Protein AF-A0A2K8P0E4-F1 (afdb_monomer_lite)

pLDDT: mean 95.64, std 4.33, range [70.12, 98.38]

Foldseek 3Di:
DVVLVVLVVCVVVVDQDDDDLVPDWDQWDADPNDIDGGVRVSVVSVVVSVPGD

InterPro domains:
  IPR036380 Isochorismatase-like superfamily [G3DSA:3.40.50.850] (1-50)
  IPR036380 Isochorismatase-like superfamily [SSF52499] (1-35)

Organism: NCBI:txid81459

Structure (mmCIF, N/CA/C/O backbone):
data_AF-A0A2K8P0E4-F1
#
_entry.id   AF-A0A2K8P0E4-F1
#
loop_
_atom_site.group_PDB
_atom_site.id
_atom_site.type_symbol
_atom_site.label_atom_id
_atom_site.label_alt_id
_atom_site.label_comp_id
_atom_site.label_asym_id
_atom_site.label_entity_id
_atom_site.label_seq_id
_atom_site.pdbx_PDB_ins_code
_atom_site.Cartn_x
_atom_site.Cartn_y
_atom_site.Cartn_z
_atom_site.occupancy
_atom_site.B_iso_or_equiv
_atom_site.auth_seq_id
_atom_site.auth_comp_id
_atom_site.auth_asym_id
_atom_site.auth_atom_id
_atom_site.pdbx_PDB_model_num
ATOM 1 N N . MET A 1 1 ? 6.412 2.434 -0.559 1.00 85.88 1 MET A N 1
ATOM 2 C CA . MET A 1 1 ? 5.683 3.702 -0.807 1.00 85.88 1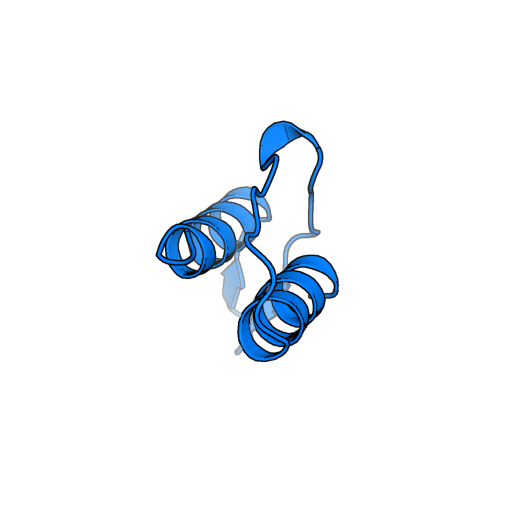 MET A CA 1
ATOM 3 C C . MET A 1 1 ? 5.284 4.268 0.554 1.00 85.88 1 MET A C 1
ATOM 5 O O . MET A 1 1 ? 4.832 3.477 1.369 1.00 85.88 1 MET A O 1
ATOM 9 N N . CYS A 1 2 ? 5.470 5.565 0.838 1.00 96.06 2 CYS A N 1
ATOM 10 C CA . CYS A 1 2 ? 5.296 6.108 2.200 1.00 96.06 2 CYS A CA 1
ATOM 11 C C . CYS A 1 2 ? 3.892 5.859 2.777 1.00 96.06 2 CYS A C 1
ATOM 13 O O . CYS A 1 2 ? 3.773 5.436 3.920 1.00 96.06 2 CYS A O 1
ATOM 15 N N . VAL A 1 3 ? 2.845 6.035 1.963 1.00 96.44 3 VAL A N 1
ATOM 16 C CA . VAL A 1 3 ? 1.447 5.803 2.368 1.00 96.44 3 VAL A CA 1
ATOM 17 C C . VAL A 1 3 ? 1.212 4.356 2.819 1.00 96.44 3 VAL A C 1
ATOM 19 O O . VAL A 1 3 ? 0.635 4.140 3.879 1.00 96.44 3 VAL A O 1
ATOM 22 N N . ASP A 1 4 ? 1.705 3.365 2.068 1.00 97.19 4 ASP A N 1
ATOM 23 C CA . ASP A 1 4 ? 1.573 1.940 2.418 1.00 97.19 4 ASP A CA 1
ATOM 24 C C . ASP A 1 4 ? 2.246 1.607 3.756 1.00 97.19 4 ASP A C 1
ATOM 26 O O . ASP A 1 4 ? 1.625 1.000 4.629 1.00 97.19 4 ASP A O 1
ATOM 30 N N . THR A 1 5 ? 3.481 2.073 3.955 1.00 97.69 5 THR A N 1
ATOM 31 C CA . THR A 1 5 ? 4.217 1.845 5.203 1.00 97.69 5 THR A CA 1
ATOM 32 C C . THR A 1 5 ? 3.532 2.518 6.392 1.00 97.69 5 THR A C 1
ATOM 34 O O . THR A 1 5 ? 3.378 1.893 7.441 1.00 97.69 5 THR A O 1
ATOM 37 N N . THR A 1 6 ? 3.078 3.765 6.239 1.00 97.00 6 THR A N 1
ATOM 38 C CA . THR A 1 6 ? 2.399 4.499 7.314 1.00 97.00 6 THR A CA 1
ATOM 39 C C . THR A 1 6 ? 1.066 3.856 7.684 1.00 97.00 6 THR A C 1
ATOM 41 O O . THR A 1 6 ? 0.820 3.657 8.868 1.00 97.00 6 THR A O 1
ATOM 44 N N . VAL A 1 7 ? 0.220 3.483 6.716 1.00 97.19 7 VAL A N 1
ATOM 45 C CA . VAL A 1 7 ? -1.076 2.841 7.007 1.00 97.19 7 VAL A CA 1
ATOM 46 C C . VAL A 1 7 ? -0.877 1.534 7.775 1.00 97.19 7 VAL A C 1
ATOM 48 O O . VAL A 1 7 ? -1.519 1.335 8.805 1.00 97.19 7 VAL A O 1
ATOM 51 N N . ARG A 1 8 ? 0.052 0.677 7.328 1.00 97.31 8 ARG A N 1
ATOM 52 C CA . ARG A 1 8 ? 0.359 -0.594 8.004 1.00 97.31 8 ARG A CA 1
ATOM 53 C C . ARG A 1 8 ? 0.883 -0.376 9.418 1.00 97.31 8 ARG A C 1
ATOM 55 O O . ARG A 1 8 ? 0.331 -0.936 10.357 1.00 97.31 8 ARG A O 1
ATOM 62 N N . SER A 1 9 ? 1.894 0.479 9.576 1.00 97.69 9 SER A N 1
ATOM 63 C CA . SER A 1 9 ? 2.507 0.728 10.884 1.00 97.69 9 SER A CA 1
ATOM 64 C C . SER A 1 9 ? 1.528 1.368 11.871 1.00 97.69 9 SER A C 1
ATOM 66 O O . SER A 1 9 ? 1.511 1.021 13.050 1.00 97.69 9 SER A O 1
ATOM 68 N N . THR A 1 10 ? 0.676 2.283 11.405 1.00 96.88 10 THR A N 1
ATOM 69 C CA . THR A 1 10 ? -0.353 2.907 12.242 1.00 96.88 10 THR A CA 1
ATOM 70 C C . THR A 1 10 ? -1.420 1.895 12.662 1.00 96.88 10 THR A C 1
ATOM 72 O O . THR A 1 10 ? -1.798 1.875 13.832 1.00 96.88 10 THR A O 1
ATOM 75 N N . TYR A 1 11 ? -1.853 1.008 11.761 1.00 97.00 11 TYR A N 1
ATOM 76 C CA . TYR A 1 11 ? -2.766 -0.080 12.118 1.00 97.00 11 TYR A CA 1
ATOM 77 C C . TYR A 1 11 ? -2.143 -1.037 13.150 1.00 97.00 11 TYR A C 1
ATOM 79 O O . TYR A 1 11 ? -2.773 -1.360 14.154 1.00 97.00 11 TYR A O 1
ATOM 87 N N . GLU A 1 12 ? -0.877 -1.428 12.970 1.00 96.56 12 GLU A N 1
ATOM 88 C CA . GLU A 1 12 ? -0.131 -2.271 13.924 1.00 96.56 12 GLU A CA 1
ATOM 89 C C . GLU A 1 12 ? 0.007 -1.631 15.314 1.00 96.56 12 GLU A C 1
ATOM 91 O O . GLU A 1 12 ? 0.072 -2.332 16.321 1.00 96.56 12 GLU A O 1
ATOM 96 N N . LYS A 1 13 ? -0.001 -0.296 15.390 1.00 97.88 13 LYS A N 1
ATOM 97 C CA . LYS A 1 13 ? -0.015 0.459 16.652 1.00 97.88 13 LYS A CA 1
ATOM 98 C C . LYS A 1 13 ? -1.405 0.542 17.306 1.00 97.88 13 LYS A C 1
ATOM 100 O O . LYS A 1 13 ? -1.535 1.181 18.345 1.00 97.88 13 LYS A O 1
ATOM 105 N N . GLY A 1 14 ? -2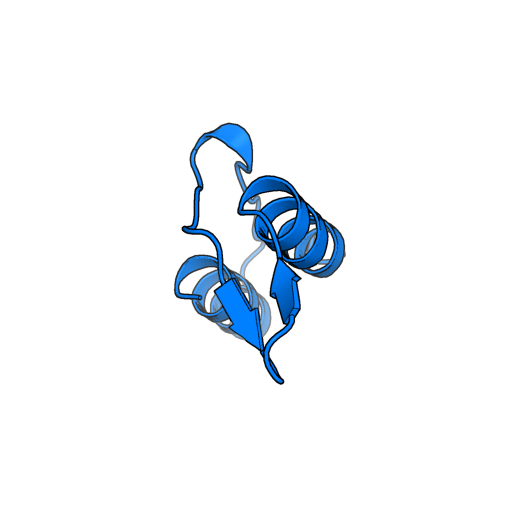.428 -0.092 16.728 1.00 97.12 14 GLY A N 1
ATOM 106 C CA . GLY A 1 14 ? -3.775 -0.196 17.300 1.00 97.12 14 GLY A CA 1
ATOM 107 C C . GLY A 1 14 ? -4.723 0.951 16.945 1.00 97.12 14 GLY A C 1
ATOM 108 O O . GLY A 1 14 ? -5.799 1.060 17.534 1.00 97.12 14 GLY A O 1
ATOM 109 N N . TYR A 1 15 ? -4.356 1.812 15.996 1.00 96.81 15 TYR A N 1
ATOM 110 C CA . TYR A 1 15 ? -5.241 2.872 15.516 1.00 96.81 15 TYR A CA 1
ATOM 111 C C . TYR A 1 15 ? -6.194 2.344 14.437 1.00 96.81 15 TYR A C 1
ATOM 113 O O . TYR A 1 15 ? -5.821 1.504 13.620 1.00 96.81 15 TYR A O 1
ATOM 121 N N . LYS A 1 16 ? -7.411 2.899 14.387 1.00 95.38 16 LYS A N 1
ATOM 122 C CA . LYS A 1 16 ? -8.310 2.741 13.232 1.00 95.38 16 LYS A CA 1
ATOM 123 C C . LYS A 1 16 ? -7.833 3.642 12.103 1.00 95.38 16 LYS A C 1
ATOM 125 O O . LYS A 1 16 ? -7.546 4.817 12.352 1.00 95.38 16 LYS A O 1
ATOM 130 N N . VAL A 1 17 ? -7.752 3.122 10.884 1.00 94.81 17 VAL A N 1
ATOM 131 C CA . VAL A 1 17 ? -7.139 3.847 9.767 1.00 94.81 17 VAL A CA 1
ATOM 132 C C . VAL A 1 17 ? -8.110 3.945 8.606 1.00 94.81 17 VAL A C 1
ATOM 134 O O . VAL A 1 17 ? -8.466 2.953 7.988 1.00 94.81 17 VAL A O 1
ATOM 137 N N . LYS A 1 18 ? -8.464 5.178 8.238 1.00 94.25 18 LYS A N 1
ATOM 138 C CA . LYS A 1 18 ? -9.203 5.460 7.007 1.00 94.25 18 LYS A CA 1
ATOM 139 C C . LYS A 1 18 ? -8.271 6.096 5.980 1.00 94.25 18 LYS A C 1
ATOM 141 O O . LYS A 1 18 ? -7.809 7.217 6.175 1.00 94.25 18 LYS A O 1
ATOM 146 N N . LEU A 1 19 ? -8.018 5.394 4.877 1.00 93.50 19 LEU A N 1
ATOM 147 C CA . LEU A 1 19 ? -7.244 5.917 3.750 1.00 93.50 19 LEU A CA 1
ATOM 148 C C . LEU A 1 19 ? -8.150 6.696 2.783 1.00 93.50 19 LEU A C 1
ATOM 150 O O . LEU A 1 19 ? -9.155 6.171 2.309 1.00 93.50 19 LEU A O 1
ATOM 154 N N . VAL A 1 20 ? -7.764 7.927 2.442 1.00 94.75 20 VAL A N 1
ATOM 155 C CA . VAL A 1 20 ? -8.408 8.726 1.384 1.00 94.75 20 VAL A CA 1
ATOM 156 C C . VAL A 1 20 ? -7.611 8.553 0.090 1.00 94.75 20 VAL A C 1
ATOM 158 O O . VAL A 1 20 ? -6.638 9.267 -0.153 1.00 94.75 20 VAL A O 1
ATOM 161 N N . ALA A 1 21 ? -7.999 7.569 -0.724 1.00 93.19 21 ALA A N 1
ATOM 162 C CA . ALA A 1 21 ? -7.262 7.179 -1.931 1.00 93.19 21 ALA A CA 1
ATOM 163 C C . ALA A 1 21 ? -7.119 8.322 -2.955 1.00 93.19 21 ALA A C 1
ATOM 165 O O . ALA A 1 21 ? -6.063 8.474 -3.560 1.00 93.19 21 ALA A O 1
ATOM 166 N N . GLU A 1 22 ? -8.145 9.165 -3.097 1.00 93.81 22 GLU A N 1
ATOM 167 C CA . GLU A 1 22 ? -8.180 10.307 -4.028 1.00 93.81 22 GLU A CA 1
ATOM 168 C C . GLU A 1 22 ? -7.160 11.408 -3.684 1.00 93.81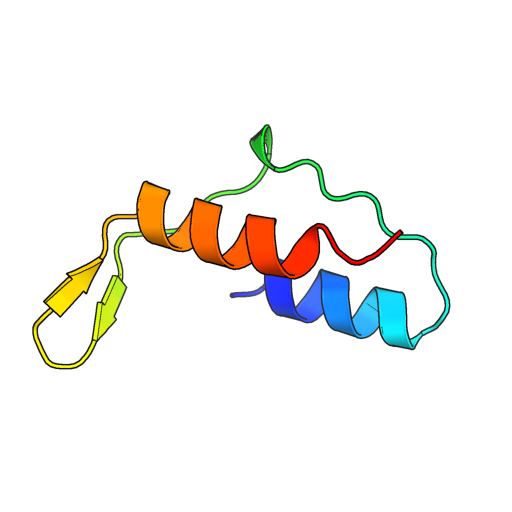 22 GLU A C 1
ATOM 170 O O . GLU A 1 22 ? -6.806 12.212 -4.542 1.00 93.81 22 GLU A O 1
ATOM 175 N N . GLY A 1 23 ? -6.657 11.433 -2.444 1.00 93.75 23 GLY A N 1
ATOM 176 C CA . GLY A 1 23 ? -5.617 12.362 -1.992 1.00 93.75 23 GLY A CA 1
ATOM 177 C C . GLY A 1 23 ? -4.193 11.812 -2.112 1.00 93.75 23 GLY A C 1
ATOM 178 O O . GLY A 1 23 ? -3.247 12.466 -1.678 1.00 93.75 23 GLY A O 1
ATOM 179 N N . CYS A 1 24 ? -4.026 10.602 -2.650 1.00 95.69 24 CYS A N 1
ATOM 180 C CA . CYS A 1 24 ? -2.746 9.909 -2.730 1.00 95.69 24 CYS A CA 1
ATOM 181 C C . CYS A 1 24 ? -2.355 9.661 -4.190 1.00 95.69 24 CYS A C 1
ATOM 183 O O . CYS A 1 24 ? -3.199 9.421 -5.051 1.00 95.69 24 CYS A O 1
ATOM 185 N N . THR A 1 25 ? -1.055 9.671 -4.480 1.00 96.44 25 THR A N 1
ATOM 186 C CA . THR A 1 25 ? -0.553 9.302 -5.805 1.00 96.44 25 THR A CA 1
ATOM 187 C C . THR A 1 25 ? 0.833 8.669 -5.735 1.00 96.44 25 THR A C 1
ATOM 189 O O . THR A 1 25 ? 1.501 8.684 -4.700 1.00 96.44 25 THR A O 1
ATOM 192 N N . THR A 1 26 ? 1.266 8.124 -6.864 1.00 97.12 26 THR A N 1
ATOM 193 C CA . THR A 1 26 ? 2.593 7.560 -7.093 1.00 97.12 26 THR A CA 1
ATOM 194 C C . THR A 1 26 ? 3.034 7.891 -8.519 1.00 97.12 26 THR A C 1
ATOM 196 O O . THR A 1 26 ? 2.260 8.408 -9.322 1.00 97.12 26 THR A O 1
ATOM 199 N N . LYS A 1 27 ? 4.288 7.588 -8.844 1.00 97.38 27 LYS A N 1
ATOM 200 C CA . LYS A 1 27 ? 4.796 7.571 -10.220 1.00 97.38 27 LYS A CA 1
ATOM 201 C C . LYS A 1 27 ? 4.679 6.172 -10.832 1.00 97.38 27 LYS A C 1
ATOM 203 O O . LYS A 1 27 ? 4.516 5.197 -10.094 1.00 97.38 27 LYS A O 1
ATOM 208 N N . ASN A 1 28 ? 4.834 6.075 -12.153 1.00 98.38 28 ASN A N 1
ATOM 209 C CA . ASN A 1 28 ? 5.081 4.795 -12.821 1.00 98.38 28 ASN A CA 1
ATOM 210 C C . ASN A 1 28 ? 6.304 4.114 -12.192 1.00 98.38 28 ASN A C 1
ATOM 212 O O . ASN A 1 28 ? 7.271 4.782 -11.801 1.00 98.38 28 ASN A O 1
ATOM 216 N N . LEU A 1 29 ? 6.252 2.791 -12.078 1.00 98.12 29 LEU A N 1
ATOM 217 C CA . LEU A 1 29 ? 7.340 1.985 -11.537 1.00 98.12 29 LEU A CA 1
ATOM 218 C C . LEU A 1 29 ? 7.827 1.007 -12.596 1.00 98.12 29 LEU A C 1
ATOM 220 O O . LEU A 1 29 ? 7.046 0.531 -13.410 1.00 98.12 29 LEU A O 1
ATOM 224 N N . THR A 1 30 ? 9.111 0.671 -12.549 1.00 98.19 30 THR A N 1
ATOM 225 C CA . THR A 1 30 ? 9.693 -0.363 -13.404 1.00 98.19 30 THR A CA 1
ATOM 226 C C . THR A 1 30 ? 10.244 -1.472 -12.526 1.00 98.19 30 THR A C 1
ATOM 228 O O . THR A 1 30 ? 10.991 -1.203 -11.584 1.00 98.19 30 THR A O 1
ATOM 231 N N . PHE A 1 31 ? 9.891 -2.716 -12.833 1.00 96.88 31 PHE A N 1
ATOM 232 C CA . PHE A 1 31 ? 10.418 -3.899 -12.163 1.00 96.88 31 PHE A CA 1
ATOM 233 C C . PHE A 1 31 ? 10.689 -4.992 -13.197 1.00 96.88 31 PHE A C 1
ATOM 235 O O . PHE A 1 31 ? 9.820 -5.293 -14.006 1.00 96.88 31 PHE A O 1
ATOM 242 N N . ASN A 1 32 ? 11.895 -5.568 -13.204 1.00 97.50 32 ASN A N 1
ATOM 243 C CA . ASN A 1 32 ? 12.322 -6.556 -14.208 1.00 97.50 32 ASN A CA 1
ATOM 244 C C . ASN A 1 32 ? 12.056 -6.110 -15.661 1.00 97.50 32 ASN A C 1
ATOM 246 O O . ASN A 1 32 ? 11.552 -6.884 -16.470 1.00 97.50 32 ASN A O 1
ATOM 250 N N . ASN A 1 33 ? 12.374 -4.849 -15.982 1.00 97.50 33 ASN A N 1
ATOM 251 C CA . ASN A 1 33 ? 12.104 -4.209 -17.280 1.00 97.50 33 ASN A CA 1
ATOM 252 C C . ASN A 1 33 ? 10.618 -4.145 -17.688 1.00 97.50 33 ASN A C 1
ATOM 254 O O . ASN A 1 33 ? 10.317 -3.804 -18.828 1.00 97.50 33 ASN A O 1
ATOM 258 N N . VAL A 1 34 ? 9.689 -4.419 -16.770 1.00 98.19 34 VAL A N 1
ATOM 259 C CA . VAL A 1 34 ? 8.253 -4.208 -16.963 1.00 98.19 34 VAL A CA 1
ATOM 260 C C . VAL A 1 34 ? 7.876 -2.882 -16.322 1.00 98.19 34 VAL A C 1
ATOM 262 O O . VAL A 1 34 ? 8.091 -2.684 -15.124 1.00 98.19 34 VAL A O 1
ATOM 265 N N . GLU A 1 35 ? 7.335 -1.963 -17.115 1.00 98.25 35 GLU A N 1
ATOM 266 C CA . GLU A 1 35 ? 6.718 -0.747 -16.594 1.00 98.25 35 GLU A CA 1
ATOM 267 C C . GLU A 1 35 ? 5.296 -1.050 -16.109 1.00 98.25 35 GLU A C 1
ATOM 269 O O . 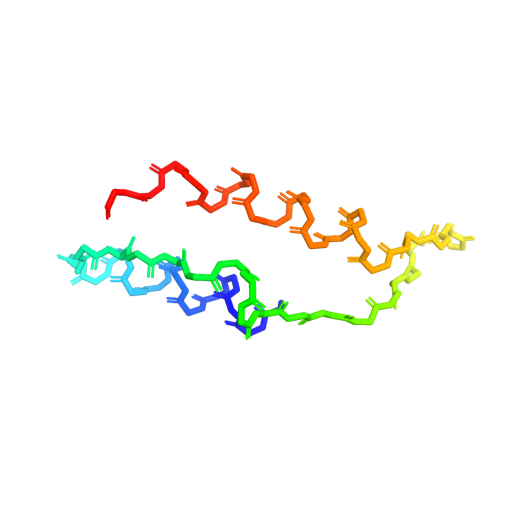GLU A 1 35 ? 4.508 -1.682 -16.807 1.00 98.25 35 GLU A O 1
ATOM 274 N N . VAL A 1 36 ? 4.978 -0.578 -14.908 1.00 98.25 36 VAL A N 1
ATOM 275 C CA . VAL A 1 36 ? 3.646 -0.611 -14.309 1.00 98.25 36 VAL A CA 1
ATOM 276 C C . VAL A 1 36 ? 3.190 0.831 -14.167 1.00 98.25 36 VAL A C 1
ATOM 278 O O . VAL A 1 36 ? 3.870 1.652 -13.532 1.00 98.25 36 VAL A O 1
ATOM 281 N N . ASN A 1 37 ? 2.052 1.163 -14.774 1.00 98.25 37 ASN A N 1
ATOM 282 C CA . ASN A 1 37 ? 1.588 2.543 -14.775 1.00 98.25 37 ASN A CA 1
ATOM 283 C C . ASN A 1 37 ? 1.142 2.965 -13.363 1.00 98.25 37 ASN A C 1
ATOM 285 O O . ASN A 1 37 ? 0.746 2.147 -12.531 1.00 98.25 37 ASN A O 1
ATOM 289 N N . TYR A 1 38 ? 1.179 4.265 -13.074 1.00 97.44 38 TYR A N 1
ATOM 290 C CA . TYR A 1 38 ? 0.870 4.777 -11.738 1.00 97.44 38 TYR A CA 1
ATOM 291 C C . TYR A 1 38 ? -0.531 4.386 -11.233 1.00 97.44 38 TYR A C 1
ATOM 293 O O . TYR A 1 38 ? -0.713 4.225 -10.026 1.00 97.44 38 TYR A O 1
ATOM 301 N N . LYS A 1 39 ? -1.523 4.219 -12.124 1.00 97.69 39 LYS A N 1
ATOM 302 C CA . LYS A 1 39 ? -2.887 3.813 -11.747 1.00 97.69 39 LYS A CA 1
ATOM 303 C C . LYS A 1 39 ? -2.903 2.368 -11.261 1.00 97.69 39 LYS A C 1
ATOM 305 O O . LYS A 1 39 ? -3.527 2.091 -10.244 1.00 97.69 39 LYS A O 1
ATOM 310 N N . GLU A 1 40 ? -2.190 1.479 -11.947 1.00 98.06 40 GLU A N 1
ATOM 311 C CA . GLU A 1 40 ? -2.035 0.065 -11.587 1.00 98.06 40 GLU A CA 1
ATOM 312 C C . GLU A 1 40 ? -1.264 -0.104 -10.277 1.00 98.06 40 GLU A C 1
ATOM 314 O O . GLU A 1 40 ? -1.650 -0.902 -9.421 1.00 98.06 40 GLU A O 1
ATOM 319 N N . VAL A 1 41 ? -0.212 0.693 -10.073 1.00 97.81 41 VAL A N 1
ATOM 320 C CA . VAL A 1 41 ? 0.505 0.722 -8.794 1.00 97.81 41 VAL A CA 1
ATOM 321 C C . VAL A 1 41 ? -0.439 1.185 -7.680 1.00 97.81 41 VAL A C 1
ATOM 323 O O . VAL A 1 41 ? -0.599 0.482 -6.683 1.00 97.81 41 VAL A O 1
ATOM 326 N N . ASN A 1 42 ? -1.106 2.331 -7.853 1.00 97.00 42 ASN A N 1
ATOM 327 C CA . ASN A 1 42 ? -2.031 2.871 -6.855 1.00 97.00 42 ASN A CA 1
ATOM 328 C C . ASN A 1 42 ? -3.148 1.880 -6.511 1.00 97.00 42 ASN A C 1
ATOM 330 O O . ASN A 1 42 ? -3.345 1.586 -5.335 1.00 97.00 42 ASN A O 1
ATOM 334 N N . ILE A 1 43 ? -3.854 1.331 -7.507 1.00 96.88 43 ILE A N 1
ATOM 335 C CA . ILE A 1 43 ? -4.980 0.420 -7.257 1.00 96.88 43 ILE A CA 1
ATOM 336 C C . ILE A 1 43 ? -4.523 -0.857 -6.549 1.00 96.88 43 ILE A C 1
ATOM 338 O O . ILE A 1 43 ? -5.208 -1.314 -5.638 1.00 96.88 43 ILE A O 1
ATOM 342 N N . SER A 1 44 ? -3.338 -1.378 -6.883 1.00 97.25 44 SER A N 1
ATOM 343 C CA . SER A 1 44 ? -2.773 -2.561 -6.226 1.00 97.25 44 SER A CA 1
ATOM 344 C C . SER A 1 44 ? -2.493 -2.300 -4.744 1.00 97.25 44 SER A C 1
ATOM 346 O O . SER A 1 44 ? -2.916 -3.073 -3.882 1.00 97.25 44 SER A O 1
ATOM 348 N N . TYR A 1 45 ? -1.824 -1.186 -4.424 1.00 97.06 45 TYR A N 1
ATOM 349 C CA . TYR A 1 45 ? -1.541 -0.823 -3.035 1.00 97.06 45 TYR A CA 1
ATOM 350 C C . TYR A 1 45 ? -2.821 -0.482 -2.263 1.00 97.06 45 TYR A C 1
ATOM 352 O O . TYR A 1 45 ? -3.009 -0.978 -1.156 1.00 97.06 45 TYR A O 1
ATOM 360 N N . PHE A 1 46 ? -3.737 0.307 -2.827 1.00 96.19 46 PHE A N 1
ATOM 361 C CA . PHE A 1 46 ? -4.973 0.687 -2.138 1.00 96.19 46 PHE A CA 1
ATOM 362 C C . PHE A 1 46 ? -5.898 -0.507 -1.903 1.00 96.19 46 PHE A C 1
ATOM 364 O O . PHE A 1 46 ? -6.439 -0.628 -0.806 1.00 96.19 46 PHE A O 1
ATOM 371 N N . ALA A 1 47 ? -6.018 -1.431 -2.861 1.00 96.44 47 ALA A N 1
ATOM 372 C CA . ALA A 1 47 ? -6.757 -2.675 -2.661 1.00 96.44 47 ALA A CA 1
ATOM 373 C C . ALA A 1 47 ? -6.155 -3.512 -1.520 1.00 96.44 47 ALA A C 1
ATOM 375 O O . ALA A 1 47 ? -6.886 -4.025 -0.675 1.00 96.44 47 ALA A O 1
ATOM 376 N N . ALA A 1 48 ? -4.822 -3.599 -1.439 1.00 96.56 48 ALA A N 1
ATOM 377 C CA . ALA A 1 48 ? -4.147 -4.304 -0.350 1.00 96.56 48 ALA A CA 1
ATOM 378 C C . ALA A 1 48 ? -4.350 -3.634 1.024 1.00 96.56 48 ALA A C 1
ATOM 380 O O . ALA A 1 48 ? -4.382 -4.329 2.043 1.00 96.56 48 ALA A O 1
ATOM 381 N N . LEU A 1 49 ? -4.477 -2.304 1.067 1.00 96.00 49 LEU A N 1
ATOM 382 C CA . LEU A 1 49 ? -4.717 -1.534 2.293 1.00 96.00 49 LEU A CA 1
ATOM 383 C C . LEU A 1 49 ? -6.198 -1.501 2.706 1.00 96.00 49 LEU A C 1
ATOM 385 O O . LEU A 1 49 ? -6.477 -1.335 3.889 1.00 96.00 49 LEU A O 1
ATOM 389 N N . ALA A 1 50 ? -7.141 -1.716 1.783 1.00 92.88 50 ALA A N 1
ATOM 390 C CA . ALA A 1 50 ? -8.586 -1.667 2.046 1.00 92.88 50 ALA A CA 1
ATOM 391 C C . ALA A 1 50 ? -9.084 -2.711 3.065 1.00 92.88 50 ALA A C 1
ATOM 393 O O . ALA A 1 50 ? -10.198 -2.603 3.568 1.00 92.88 50 ALA A O 1
ATOM 394 N N . ARG A 1 51 ? -8.262 -3.716 3.392 1.00 89.38 51 ARG A N 1
ATOM 395 C CA . ARG A 1 51 ? -8.549 -4.697 4.450 1.00 89.38 51 ARG A CA 1
ATOM 396 C C . ARG A 1 51 ? -8.418 -4.136 5.872 1.00 89.38 51 ARG A C 1
ATOM 398 O O . ARG A 1 51 ? -8.816 -4.820 6.810 1.00 89.38 51 ARG A O 1
ATOM 405 N N . PHE A 1 52 ? -7.780 -2.977 6.047 1.00 88.00 52 PHE A N 1
ATOM 406 C CA . PHE A 1 52 ? -7.583 -2.363 7.359 1.00 88.00 52 PHE A CA 1
ATOM 407 C C . PHE A 1 52 ? -8.797 -1.477 7.714 1.00 88.00 52 PHE A C 1
ATOM 409 O O . PHE A 1 52 ? -9.125 -0.596 6.917 1.00 88.00 52 PHE A O 1
ATOM 416 N N . PRO A 1 53 ? -9.481 -1.732 8.850 1.00 70.12 53 PRO A N 1
ATOM 417 C CA . PRO A 1 53 ? -10.683 -1.006 9.278 1.00 70.12 53 PRO A CA 1
ATOM 418 C C . PRO A 1 53 ? -10.432 0.368 9.928 1.00 70.12 53 PRO A C 1
ATOM 420 O O . PRO A 1 53 ? -9.317 0.632 1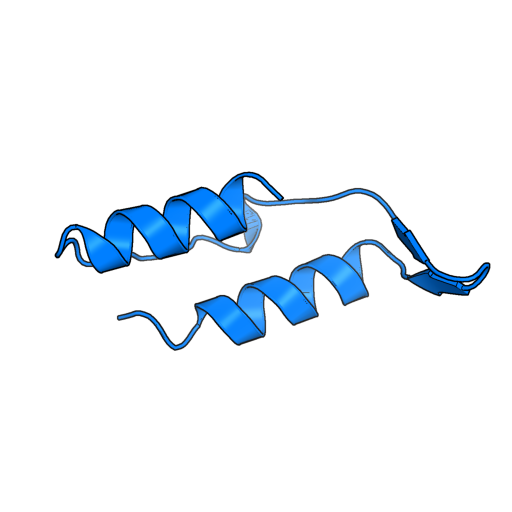0.445 1.00 70.12 53 PRO A O 1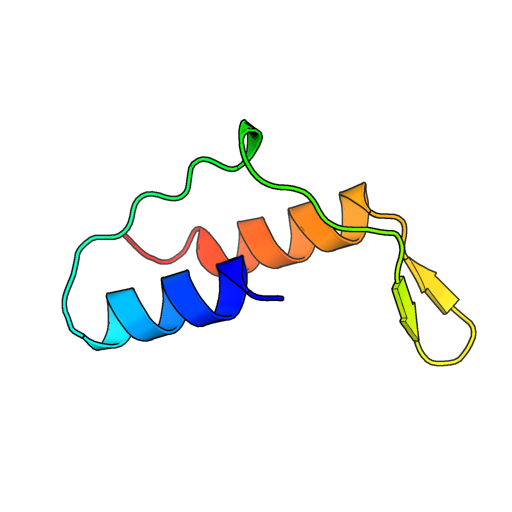
#

Radius of gyration: 12.16 Å; chains: 1; bounding box: 23×19×35 Å

Sequence (53 aa):
MCVDTTVRSTYEKGYKVKLVAEGCTTKNLTFNNVEVNYKEVNISYFAALARFP

Secondary structure (DSSP, 8-state):
-HHHHHHHHHHHTT------GGG-----EEETTEEE-HHHHHHHHHHHHTT--